Protein AF-A0A6V7MD74-F1 (afdb_monomer_lite)

pLDDT: mean 89.49, std 10.44, range [55.16, 97.5]

Sequence (100 aa):
KTLLEQGEELINCQDWTAVMHYVFSAWTITNDLPVKKQPNDVTQKCFRNLTQFCRHALLNGNFINSTLELFIDKIELMADDFDEMKVCYQMAREMIRLED

InterPro domains:
  IPR013868 Tethering factor for nuclear proteasome Cut8/Sts1 [PF08559] (1-95)
  IPR038422 Cut8/Sts1 superfamily [G3DSA:1.20.58.1590] (1-99)

Radius of gyration: 13.48 Å; chains: 1; bounding box: 28×21×43 Å

Secondary structure (DSSP, 8-state):
-HHHHHHHHHHHTT-HHHHHHHHHHHHHHHHTS----STT-HHHHHHHHHHHHHHHHHHH----HHHHHHHHHHHHHHHHH-GGGHHHHHHHHHHHHHH-

Structure (mmCIF, N/CA/C/O backbone):
data_AF-A0A6V7MD74-F1
#
_entry.id   AF-A0A6V7MD74-F1
#
loop_
_atom_site.group_PDB
_atom_site.id
_atom_site.type_symbol
_atom_site.label_atom_id
_atom_site.label_alt_id
_atom_site.label_comp_id
_atom_site.label_asym_id
_atom_site.label_entity_id
_atom_site.label_seq_id
_atom_site.pdbx_PDB_ins_code
_atom_site.Cartn_x
_atom_site.Cartn_y
_atom_site.Cartn_z
_atom_site.occupancy
_atom_site.B_iso_or_equiv
_atom_site.auth_seq_id
_atom_site.auth_comp_id
_atom_site.auth_asym_id
_atom_site.auth_atom_id
_atom_site.pdbx_PDB_model_num
ATOM 1 N N . LYS A 1 1 ? 0.746 -5.427 16.831 1.00 60.41 1 LYS A N 1
ATOM 2 C CA . LYS A 1 1 ? 2.085 -6.040 16.686 1.00 60.41 1 LYS A CA 1
ATOM 3 C C . LYS A 1 1 ? 2.215 -6.677 15.314 1.00 60.41 1 LYS A C 1
ATOM 5 O O . LYS A 1 1 ? 2.935 -6.109 14.513 1.00 60.41 1 LYS A O 1
ATOM 10 N N . THR A 1 2 ? 1.365 -7.648 14.976 1.00 82.00 2 THR A N 1
ATOM 11 C CA . THR A 1 2 ? 1.379 -8.355 13.682 1.00 82.00 2 THR A CA 1
ATOM 12 C C . THR A 1 2 ? 1.415 -7.455 12.440 1.00 82.00 2 THR A C 1
ATOM 14 O O . THR A 1 2 ? 2.217 -7.712 11.555 1.00 82.00 2 THR A O 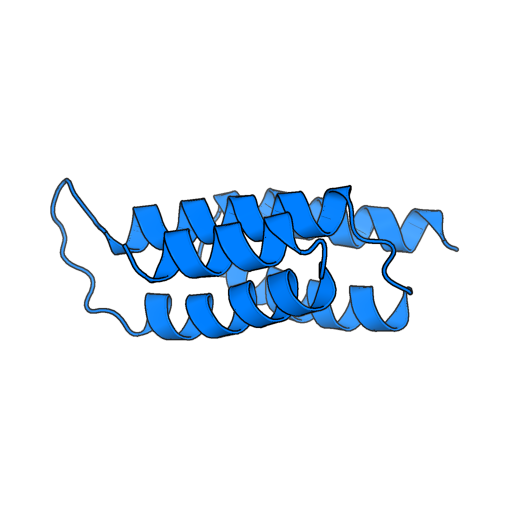1
ATOM 17 N N . LEU A 1 3 ? 0.626 -6.368 12.390 1.00 85.56 3 LEU A N 1
ATOM 18 C CA . LEU A 1 3 ? 0.616 -5.478 11.216 1.00 85.56 3 LEU A CA 1
ATOM 19 C C . LEU A 1 3 ? 1.974 -4.801 10.952 1.00 85.56 3 LEU A C 1
ATOM 21 O O . LEU A 1 3 ? 2.371 -4.609 9.807 1.00 85.56 3 LEU A O 1
ATOM 25 N N . LEU A 1 4 ? 2.671 -4.412 12.018 1.00 87.19 4 LEU A N 1
ATOM 26 C CA . LEU A 1 4 ? 3.982 -3.778 11.906 1.00 87.19 4 LEU A CA 1
ATOM 27 C C . LEU A 1 4 ? 5.046 -4.812 11.551 1.00 87.19 4 LEU A C 1
ATOM 29 O O . LEU A 1 4 ? 5.775 -4.617 10.591 1.00 87.19 4 LEU A O 1
ATOM 33 N N . GLU A 1 5 ? 5.063 -5.929 12.276 1.00 88.50 5 GLU A N 1
ATOM 34 C CA . GLU A 1 5 ? 6.053 -7.000 12.108 1.00 88.50 5 GLU A CA 1
ATOM 35 C C . GLU A 1 5 ? 6.037 -7.567 10.679 1.00 88.50 5 GLU A C 1
ATOM 37 O O . GLU A 1 5 ? 7.087 -7.690 10.058 1.00 88.50 5 GLU A O 1
ATOM 42 N N . GLN A 1 6 ? 4.849 -7.832 10.122 1.00 86.94 6 GLN A N 1
ATOM 43 C CA . GLN A 1 6 ? 4.719 -8.328 8.747 1.00 86.94 6 GLN A CA 1
ATOM 44 C C . GLN A 1 6 ? 5.139 -7.285 7.705 1.00 86.94 6 GLN A C 1
ATOM 46 O O . GLN A 1 6 ? 5.777 -7.626 6.712 1.00 86.94 6 GLN A O 1
ATOM 51 N N . GLY A 1 7 ? 4.808 -6.009 7.922 1.00 86.56 7 GLY A N 1
ATOM 52 C CA . GLY A 1 7 ? 5.218 -4.945 7.006 1.00 86.56 7 GLY A CA 1
ATOM 53 C C . GLY A 1 7 ? 6.730 -4.714 7.012 1.00 86.56 7 GLY A C 1
ATOM 54 O O . GLY A 1 7 ? 7.333 -4.554 5.953 1.00 86.56 7 GLY A O 1
ATOM 55 N N . GLU A 1 8 ? 7.354 -4.758 8.189 1.00 90.81 8 GLU A N 1
ATOM 56 C CA . GLU A 1 8 ? 8.808 -4.651 8.342 1.00 90.81 8 GLU A CA 1
ATOM 57 C C . GLU A 1 8 ? 9.542 -5.831 7.692 1.00 90.81 8 GLU A C 1
ATOM 59 O O . GLU A 1 8 ? 10.554 -5.622 7.028 1.00 90.81 8 GLU A O 1
ATOM 64 N N . GLU A 1 9 ? 9.029 -7.059 7.820 1.00 91.62 9 GLU A N 1
ATOM 65 C CA . GLU A 1 9 ? 9.606 -8.239 7.163 1.00 91.62 9 GLU A CA 1
ATOM 66 C C . GLU A 1 9 ? 9.630 -8.086 5.636 1.00 91.62 9 GLU A C 1
ATOM 68 O O . GLU A 1 9 ? 10.672 -8.288 5.011 1.00 91.62 9 GLU A O 1
ATOM 73 N N . LEU A 1 10 ? 8.524 -7.634 5.040 1.00 89.94 10 LEU A N 1
ATOM 74 C CA . LEU A 1 10 ? 8.441 -7.405 3.595 1.00 89.94 10 LEU A CA 1
ATOM 75 C C . LEU A 1 10 ? 9.403 -6.307 3.123 1.00 89.94 10 LEU A C 1
ATOM 77 O O . LEU A 1 10 ? 10.052 -6.462 2.087 1.00 89.94 10 LEU A O 1
ATOM 81 N N . ILE A 1 11 ? 9.539 -5.227 3.900 1.00 91.81 11 ILE A N 1
ATOM 82 C CA . ILE A 1 11 ? 10.518 -4.168 3.626 1.00 91.81 11 ILE A CA 1
ATOM 83 C C . ILE A 1 11 ? 11.946 -4.719 3.679 1.00 91.81 11 ILE A C 1
ATOM 85 O O . ILE A 1 11 ? 12.747 -4.428 2.793 1.00 91.81 11 ILE A O 1
ATOM 89 N N . ASN A 1 12 ? 12.262 -5.549 4.674 1.00 91.62 12 ASN A N 1
ATOM 90 C CA . ASN A 1 12 ? 13.586 -6.157 4.814 1.00 91.62 12 ASN A CA 1
ATOM 91 C C . ASN A 1 12 ? 13.915 -7.110 3.654 1.00 91.62 12 ASN A C 1
ATOM 93 O O . ASN A 1 12 ? 15.070 -7.191 3.234 1.00 91.62 12 ASN A O 1
ATOM 97 N N . CYS A 1 13 ? 12.908 -7.797 3.112 1.00 92.25 13 CYS A N 1
ATOM 98 C CA . CYS A 1 13 ? 13.035 -8.626 1.913 1.00 92.25 13 CYS A CA 1
ATOM 99 C C . CYS A 1 13 ? 13.123 -7.818 0.609 1.00 92.25 13 CYS A C 1
ATOM 101 O O . CYS A 1 13 ? 13.445 -8.399 -0.425 1.00 92.25 13 CYS A O 1
ATOM 103 N N . GLN A 1 14 ? 12.858 -6.507 0.650 1.00 92.38 14 GLN A N 1
ATOM 104 C CA . GLN A 1 14 ? 12.841 -5.602 -0.506 1.00 92.38 14 GLN A CA 1
ATOM 105 C C . GLN A 1 14 ? 11.869 -6.032 -1.617 1.00 92.38 14 GLN A C 1
ATOM 107 O O . GLN A 1 14 ? 12.035 -5.672 -2.782 1.00 92.38 14 GLN A O 1
ATOM 112 N N . ASP A 1 15 ? 10.826 -6.787 -1.267 1.00 92.19 15 ASP A N 1
ATOM 113 C CA . ASP A 1 15 ? 9.752 -7.114 -2.201 1.00 92.19 15 ASP A CA 1
ATOM 114 C C . ASP A 1 15 ? 8.705 -5.997 -2.178 1.00 92.19 15 ASP A C 1
ATOM 116 O O . ASP A 1 15 ? 7.679 -6.060 -1.499 1.00 92.19 15 ASP A O 1
ATOM 120 N N . TRP A 1 16 ? 8.988 -4.926 -2.915 1.00 95.50 16 TRP A N 1
ATOM 121 C CA . TRP A 1 16 ? 8.164 -3.717 -2.911 1.00 95.50 16 TRP A CA 1
ATOM 122 C C . TRP A 1 16 ? 6.759 -3.941 -3.474 1.00 95.50 16 TRP A C 1
ATOM 124 O O . TRP A 1 16 ? 5.811 -3.289 -3.038 1.00 95.50 16 TRP A O 1
ATOM 134 N N . THR A 1 17 ? 6.598 -4.899 -4.391 1.00 94.88 17 THR A N 1
ATOM 135 C CA . THR A 1 17 ? 5.274 -5.277 -4.906 1.00 94.88 17 THR A CA 1
ATOM 136 C C . THR A 1 17 ? 4.467 -5.972 -3.815 1.00 94.88 17 THR A C 1
ATOM 138 O O . THR A 1 17 ? 3.298 -5.638 -3.606 1.00 94.88 17 THR A O 1
ATOM 141 N N . ALA A 1 18 ? 5.089 -6.889 -3.068 1.00 94.88 18 ALA A N 1
ATOM 142 C CA . ALA A 1 18 ? 4.449 -7.513 -1.918 1.00 94.88 18 ALA A CA 1
ATOM 143 C C . ALA A 1 18 ? 4.122 -6.492 -0.819 1.00 94.88 18 ALA A C 1
ATOM 145 O O . ALA A 1 18 ? 3.025 -6.552 -0.265 1.00 94.88 18 ALA A O 1
ATOM 146 N N . VAL A 1 19 ? 4.998 -5.511 -0.554 1.00 96.62 19 VAL A N 1
ATOM 147 C CA . VAL A 1 19 ? 4.701 -4.404 0.377 1.00 96.62 19 VAL A CA 1
ATOM 148 C C . VAL A 1 19 ? 3.454 -3.634 -0.071 1.00 96.62 19 VAL A C 1
ATOM 150 O O . VAL A 1 19 ? 2.572 -3.385 0.748 1.00 96.62 19 VAL A O 1
ATOM 153 N N . MET A 1 20 ? 3.322 -3.304 -1.359 1.00 97.50 20 MET A N 1
ATOM 154 C CA . MET A 1 20 ? 2.141 -2.599 -1.877 1.00 97.50 20 MET A CA 1
ATOM 155 C C . MET A 1 20 ? 0.859 -3.429 -1.744 1.00 97.50 20 MET A C 1
ATOM 157 O O . MET A 1 20 ? -0.151 -2.946 -1.232 1.00 97.50 20 MET A O 1
ATOM 161 N N . HIS A 1 21 ? 0.892 -4.708 -2.124 1.00 96.19 21 HIS A N 1
ATOM 162 C CA . HIS A 1 21 ? -0.253 -5.608 -1.943 1.00 96.19 21 HIS A CA 1
ATOM 163 C C . HIS A 1 21 ? -0.637 -5.795 -0.474 1.00 96.19 21 HIS A C 1
ATOM 165 O O . HIS A 1 21 ? -1.827 -5.855 -0.142 1.00 96.19 21 HIS A O 1
ATOM 171 N N . TYR A 1 22 ? 0.361 -5.855 0.403 1.00 96.12 22 TYR A N 1
ATOM 172 C CA . TYR A 1 22 ? 0.160 -5.908 1.838 1.00 96.12 22 TYR A CA 1
ATOM 173 C C . TYR A 1 22 ? -0.516 -4.638 2.353 1.00 96.12 22 TYR A C 1
ATOM 175 O O . TYR A 1 22 ? -1.512 -4.740 3.065 1.00 96.12 22 TYR A O 1
ATOM 183 N N . VAL A 1 23 ? -0.045 -3.457 1.935 1.00 97.06 23 VAL A N 1
ATOM 184 C CA . VAL A 1 23 ? -0.664 -2.169 2.275 1.00 97.06 23 VAL A CA 1
ATOM 185 C C . VAL A 1 23 ? -2.143 -2.162 1.904 1.00 97.06 23 VAL A C 1
ATOM 187 O O . VAL A 1 23 ? -2.970 -1.857 2.760 1.00 97.06 23 VAL A O 1
ATOM 190 N N . PHE A 1 24 ? -2.491 -2.553 0.675 1.00 96.44 24 PHE A N 1
ATOM 191 C CA . PHE A 1 24 ? -3.885 -2.564 0.223 1.00 96.44 24 PHE A CA 1
ATOM 192 C C . PHE A 1 24 ? -4.753 -3.528 1.034 1.00 96.44 24 PHE A C 1
ATOM 194 O O . PHE A 1 24 ? -5.835 -3.163 1.486 1.00 96.44 24 PHE A O 1
ATOM 201 N N . SER A 1 25 ? -4.258 -4.743 1.269 1.00 94.81 25 SER A N 1
ATOM 202 C CA . SER A 1 25 ? -5.003 -5.767 2.009 1.00 94.81 25 SER A CA 1
ATOM 203 C C . SER A 1 25 ? -5.203 -5.366 3.473 1.00 94.81 25 SER A C 1
ATOM 205 O O . SER A 1 25 ? -6.300 -5.474 4.022 1.00 94.81 25 SER A O 1
ATOM 207 N N . ALA A 1 26 ? -4.148 -4.858 4.111 1.00 94.19 26 ALA A N 1
ATOM 208 C CA . ALA A 1 26 ? -4.190 -4.406 5.492 1.00 94.19 26 ALA A CA 1
ATOM 209 C C . ALA A 1 26 ? -5.025 -3.129 5.662 1.00 94.19 26 ALA A C 1
ATOM 211 O O . ALA A 1 26 ? -5.600 -2.928 6.733 1.00 94.19 26 ALA A O 1
ATOM 212 N N . TRP A 1 27 ? -5.136 -2.290 4.627 1.00 94.44 27 TRP A N 1
ATOM 213 C CA . TRP A 1 27 ? -6.000 -1.111 4.647 1.00 94.44 27 TRP A CA 1
ATOM 214 C C . TRP A 1 27 ? -7.467 -1.492 4.761 1.00 94.44 27 TRP A C 1
ATOM 216 O O . TRP A 1 27 ? -8.142 -1.004 5.661 1.00 94.44 27 TRP A O 1
ATOM 226 N N . THR A 1 28 ? -7.939 -2.416 3.917 1.00 91.62 28 THR A N 1
ATOM 227 C CA . THR A 1 28 ? -9.319 -2.921 3.974 1.00 91.62 28 THR A CA 1
ATOM 228 C C . THR A 1 28 ? -9.637 -3.492 5.354 1.00 91.62 28 THR A C 1
ATOM 230 O O . THR A 1 28 ? -10.627 -3.106 5.964 1.00 91.62 28 THR A O 1
ATOM 233 N N . ILE A 1 29 ? -8.736 -4.315 5.903 1.00 89.88 29 ILE A N 1
ATOM 234 C CA . ILE A 1 29 ? -8.900 -4.879 7.251 1.00 89.88 29 ILE A CA 1
ATOM 235 C C . ILE A 1 29 ? -8.949 -3.776 8.313 1.00 89.88 29 ILE A C 1
ATOM 237 O O . ILE A 1 29 ? -9.733 -3.865 9.252 1.00 89.88 29 ILE A O 1
ATOM 241 N N . THR A 1 30 ? -8.108 -2.745 8.186 1.00 88.44 30 THR A N 1
ATOM 242 C CA . THR A 1 30 ? -8.078 -1.615 9.125 1.00 88.44 30 THR A CA 1
ATOM 243 C C . THR A 1 30 ? -9.367 -0.796 9.046 1.00 88.44 30 THR A C 1
ATOM 245 O O . THR A 1 30 ? -9.867 -0.374 10.086 1.00 88.44 30 THR A O 1
ATOM 248 N N . ASN A 1 31 ? -9.929 -0.616 7.848 1.00 86.50 31 ASN A N 1
ATOM 249 C CA . ASN A 1 31 ? -11.175 0.122 7.636 1.00 86.50 31 ASN A CA 1
ATOM 250 C C . ASN A 1 31 ? -12.399 -0.608 8.220 1.00 86.50 31 ASN A C 1
ATOM 252 O O . ASN A 1 31 ? -13.335 0.030 8.694 1.00 86.50 31 ASN A O 1
ATOM 256 N N . ASP A 1 32 ? -12.355 -1.941 8.266 1.00 85.31 32 ASP A N 1
ATOM 257 C CA . ASP A 1 32 ? -13.394 -2.774 8.884 1.00 85.31 32 ASP A CA 1
ATOM 258 C C . ASP A 1 32 ? -13.336 -2.782 10.428 1.00 85.31 32 ASP A C 1
ATOM 260 O O . ASP A 1 32 ? -14.227 -3.327 11.092 1.00 85.31 32 ASP A O 1
ATOM 264 N N . LEU A 1 33 ? -12.299 -2.197 11.044 1.00 80.88 33 LEU A N 1
ATOM 265 C CA . LEU A 1 33 ? -12.186 -2.157 12.501 1.00 80.88 33 LEU A CA 1
ATOM 266 C C . LEU A 1 33 ? -13.200 -1.177 13.119 1.00 80.88 33 LEU A C 1
ATOM 268 O O . LEU A 1 33 ? -13.380 -0.057 12.640 1.00 80.88 33 LEU A O 1
ATOM 272 N N . PRO A 1 34 ? -13.827 -1.533 14.256 1.00 73.00 34 PRO A N 1
ATOM 273 C CA . PRO A 1 34 ? -14.756 -0.639 14.933 1.00 73.00 34 PRO A CA 1
ATOM 274 C C . PRO A 1 34 ? -14.027 0.601 15.468 1.00 73.00 34 PRO A C 1
ATOM 276 O O . PRO A 1 34 ? -13.200 0.502 16.381 1.00 73.00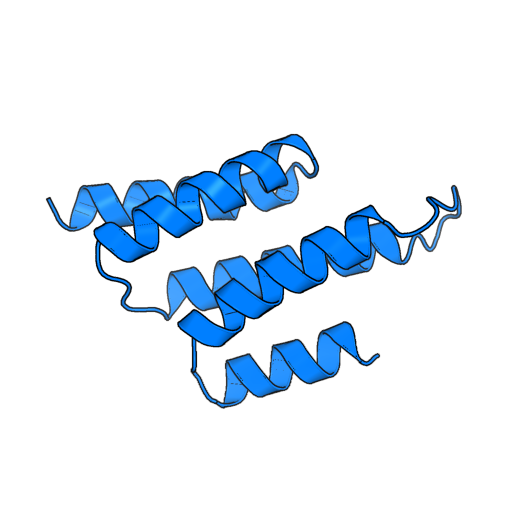 34 PRO A O 1
ATOM 279 N N . VAL A 1 35 ? -14.387 1.775 14.941 1.00 67.19 35 VAL A N 1
ATOM 280 C CA . VAL A 1 35 ? -13.824 3.073 15.343 1.00 67.19 35 VAL A CA 1
ATOM 281 C C . VAL A 1 35 ? -14.104 3.327 16.826 1.00 67.19 35 VAL A C 1
ATOM 283 O O . VAL A 1 35 ? -15.223 3.648 17.237 1.00 67.19 35 VAL A O 1
ATOM 286 N N . LYS A 1 36 ? -13.070 3.208 17.662 1.00 62.19 36 LYS A N 1
ATOM 287 C CA . LYS A 1 36 ? -13.136 3.601 19.073 1.00 62.19 36 LYS A CA 1
ATOM 288 C C . LYS A 1 36 ? -12.664 5.045 19.190 1.00 62.19 36 LYS A C 1
ATOM 290 O O . LYS A 1 36 ? -11.479 5.313 19.044 1.00 62.19 36 LYS A O 1
ATOM 295 N N . LYS A 1 37 ? -13.576 5.967 19.526 1.00 59.03 37 LYS A N 1
ATOM 296 C CA . LYS A 1 37 ? -13.267 7.370 19.874 1.00 59.03 37 LYS A CA 1
ATOM 297 C C . LYS A 1 37 ? -12.494 7.455 21.200 1.00 59.03 37 LYS A C 1
ATOM 299 O O . LYS A 1 37 ? -13.024 7.900 22.214 1.00 59.03 37 LYS A O 1
ATOM 304 N N . GLN A 1 38 ? -11.262 6.962 21.219 1.00 62.88 38 GLN A N 1
ATOM 305 C CA . GLN A 1 38 ? -10.354 7.023 22.358 1.00 62.88 38 GLN A CA 1
ATOM 306 C C . GLN A 1 38 ? -9.022 7.651 21.925 1.00 62.88 38 GLN A C 1
ATOM 308 O O . GLN A 1 38 ? -8.623 7.494 20.776 1.00 62.88 38 GLN A O 1
ATOM 313 N N . PRO A 1 39 ? -8.295 8.323 22.835 1.00 55.94 39 PRO A N 1
ATOM 314 C CA . PRO A 1 39 ? -7.032 9.007 22.523 1.00 55.94 39 PRO A CA 1
ATOM 315 C C . PRO A 1 39 ? -5.906 8.081 22.019 1.00 55.94 39 PRO A C 1
ATOM 317 O O . PRO A 1 39 ? -4.893 8.557 21.521 1.00 55.94 39 PRO A O 1
ATOM 320 N N . ASN A 1 40 ? -6.078 6.761 22.126 1.00 62.22 40 ASN A N 1
ATOM 321 C CA . ASN A 1 40 ? -5.197 5.742 21.561 1.00 62.22 40 ASN A CA 1
ATOM 322 C C . ASN A 1 40 ? -5.920 4.980 20.441 1.00 62.22 40 ASN A C 1
ATOM 324 O O . ASN A 1 40 ? -6.060 3.758 20.509 1.00 62.22 40 ASN A O 1
ATOM 328 N N . ASP A 1 41 ? -6.405 5.699 19.426 1.00 77.25 41 ASP A N 1
ATOM 329 C CA . ASP A 1 41 ? -7.039 5.070 18.270 1.00 77.25 41 ASP A CA 1
ATOM 330 C C . ASP A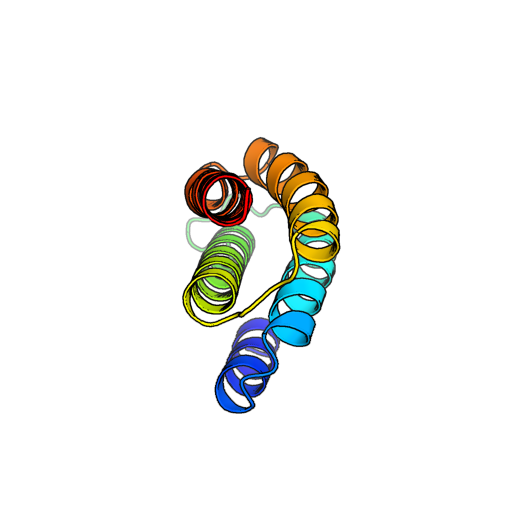 1 41 ? -6.003 4.237 17.501 1.00 77.25 41 ASP A C 1
ATOM 332 O O . ASP A 1 41 ? -5.131 4.742 16.788 1.00 77.25 41 ASP A O 1
ATOM 336 N N . VAL A 1 42 ? -6.062 2.925 17.721 1.00 81.69 42 VAL A N 1
ATOM 337 C CA . VAL A 1 42 ? -5.182 1.942 17.085 1.00 81.69 42 VAL A CA 1
ATOM 338 C C . VAL A 1 42 ? -5.361 1.979 15.569 1.00 81.69 42 VAL A C 1
ATOM 340 O O . VAL A 1 42 ? -4.381 1.808 14.851 1.00 81.69 42 VAL A O 1
ATOM 343 N N . THR A 1 43 ? -6.567 2.290 15.096 1.00 85.44 43 THR A N 1
ATOM 344 C CA . THR A 1 43 ? -6.917 2.396 13.676 1.00 85.44 43 THR A CA 1
ATOM 345 C C . THR A 1 43 ? -6.105 3.495 12.999 1.00 85.44 43 THR A C 1
ATOM 347 O O . THR A 1 43 ? -5.434 3.242 12.001 1.00 85.44 43 THR A O 1
ATOM 350 N N . GLN A 1 44 ? -6.044 4.689 13.605 1.00 87.94 44 GLN A N 1
ATOM 351 C CA . GLN A 1 44 ? -5.210 5.779 13.088 1.00 87.94 44 GLN A CA 1
ATOM 352 C C . GLN A 1 44 ? -3.728 5.400 13.047 1.00 87.94 44 GLN A C 1
ATOM 354 O O . GLN A 1 44 ? -3.042 5.687 12.069 1.00 87.94 44 GLN A O 1
ATOM 359 N N . LYS A 1 45 ? -3.216 4.724 14.085 1.00 88.88 45 LYS A N 1
ATOM 360 C CA . LYS A 1 45 ? -1.820 4.256 14.087 1.00 88.88 45 LYS A CA 1
ATOM 361 C C . LYS A 1 45 ? -1.564 3.248 12.965 1.00 88.88 45 LYS A C 1
ATOM 363 O O . LYS A 1 45 ? -0.516 3.315 12.331 1.00 88.88 45 LYS A O 1
ATOM 368 N N . CYS A 1 46 ? -2.508 2.347 12.699 1.00 91.00 46 CYS A N 1
ATOM 369 C CA . CYS A 1 46 ? -2.430 1.413 11.580 1.00 91.00 46 CYS A CA 1
ATOM 370 C C . CYS A 1 46 ? -2.372 2.154 10.239 1.00 91.00 46 CYS A C 1
ATOM 372 O O . CYS A 1 46 ? -1.421 1.932 9.495 1.00 91.00 46 CYS A O 1
ATOM 374 N N . PHE A 1 47 ? -3.282 3.096 9.971 1.00 92.94 47 PHE A N 1
ATOM 375 C CA . PHE A 1 47 ? -3.256 3.883 8.730 1.00 92.94 47 PHE A CA 1
ATOM 376 C C . PHE A 1 47 ? -1.947 4.654 8.536 1.00 92.94 47 PHE A C 1
ATOM 378 O O . PHE A 1 47 ? -1.384 4.648 7.439 1.00 92.94 47 PHE A O 1
ATOM 385 N N . ARG A 1 48 ? -1.391 5.241 9.603 1.00 93.69 48 ARG A N 1
ATOM 386 C CA . ARG A 1 48 ? -0.077 5.903 9.547 1.00 93.69 48 ARG A CA 1
ATOM 387 C C . ARG A 1 48 ? 1.048 4.954 9.153 1.00 93.69 48 ARG A C 1
ATOM 389 O O . ARG A 1 48 ? 1.841 5.283 8.275 1.00 93.69 48 ARG A O 1
ATOM 396 N N . ASN A 1 49 ? 1.106 3.773 9.760 1.00 94.62 49 ASN A N 1
ATOM 397 C CA . ASN A 1 49 ? 2.133 2.782 9.431 1.00 94.62 49 ASN A CA 1
ATOM 398 C C . ASN A 1 49 ? 1.983 2.271 7.991 1.00 94.62 49 ASN A C 1
ATOM 400 O O . ASN A 1 49 ? 2.968 2.181 7.266 1.00 94.62 49 ASN A O 1
ATOM 404 N N . LEU A 1 50 ? 0.751 2.014 7.540 1.00 96.38 50 LEU A N 1
ATOM 405 C CA . LEU A 1 50 ? 0.480 1.619 6.155 1.00 96.38 50 LEU A CA 1
ATOM 406 C C . LEU A 1 50 ? 0.884 2.715 5.160 1.00 96.38 50 LEU A C 1
ATOM 408 O O . LEU A 1 50 ? 1.466 2.416 4.122 1.00 96.38 50 LEU A O 1
ATOM 412 N N . THR A 1 51 ? 0.660 3.984 5.509 1.00 96.94 51 THR A N 1
ATOM 413 C CA . THR A 1 51 ? 1.133 5.134 4.721 1.00 96.94 51 THR A CA 1
ATOM 414 C C . THR A 1 51 ? 2.659 5.153 4.623 1.00 96.94 51 THR A C 1
ATOM 416 O O . THR A 1 51 ? 3.212 5.368 3.547 1.00 96.94 51 THR A O 1
ATOM 419 N N . GLN A 1 52 ? 3.365 4.883 5.724 1.00 96.62 52 GLN A N 1
ATOM 420 C CA . GLN A 1 52 ? 4.829 4.805 5.722 1.00 96.62 52 GLN A CA 1
ATOM 421 C C . GLN A 1 52 ? 5.348 3.649 4.864 1.00 96.62 52 GLN A C 1
ATOM 423 O O . GLN A 1 52 ? 6.293 3.846 4.102 1.00 96.62 52 GLN A O 1
ATOM 428 N N . PHE A 1 53 ? 4.718 2.476 4.939 1.00 97.12 53 PHE A N 1
ATOM 429 C CA . PHE A 1 53 ? 5.068 1.331 4.098 1.00 97.12 53 PHE A CA 1
ATOM 430 C C . PHE A 1 53 ? 4.817 1.615 2.617 1.00 97.12 53 PHE A C 1
ATOM 432 O O . PHE A 1 53 ? 5.692 1.346 1.798 1.00 97.12 53 PHE A O 1
ATOM 439 N N . CYS A 1 54 ? 3.684 2.239 2.281 1.00 97.50 54 CYS A N 1
ATOM 440 C CA . CYS A 1 54 ? 3.378 2.672 0.918 1.00 97.50 54 CYS A CA 1
ATOM 441 C C . CYS A 1 54 ? 4.450 3.629 0.391 1.00 97.50 54 CYS A C 1
ATOM 443 O O . CYS A 1 54 ? 5.047 3.392 -0.657 1.00 97.50 54 CYS A O 1
ATOM 445 N N . ARG A 1 55 ? 4.780 4.664 1.171 1.00 97.00 55 ARG A N 1
ATOM 446 C CA . ARG A 1 55 ? 5.829 5.623 0.820 1.00 97.00 55 ARG A CA 1
ATOM 447 C C . ARG A 1 55 ? 7.179 4.943 0.613 1.00 97.00 55 ARG A C 1
ATOM 449 O O . ARG A 1 55 ? 7.896 5.283 -0.323 1.00 97.00 55 ARG A O 1
ATOM 456 N N . HIS A 1 56 ? 7.541 4.009 1.488 1.00 96.38 56 HIS A N 1
ATOM 457 C CA . HIS A 1 56 ? 8.816 3.308 1.404 1.00 96.38 56 HIS A CA 1
ATOM 458 C C . HIS A 1 56 ? 8.888 2.407 0.165 1.00 96.38 56 HIS A C 1
ATOM 460 O O . HIS A 1 56 ? 9.900 2.423 -0.531 1.00 96.38 56 HIS A O 1
ATOM 466 N N . ALA A 1 57 ? 7.809 1.688 -0.150 1.00 96.81 57 ALA A N 1
ATOM 467 C CA . ALA A 1 57 ? 7.720 0.882 -1.361 1.00 96.81 57 ALA A CA 1
ATOM 468 C C . ALA A 1 57 ? 7.800 1.744 -2.625 1.00 96.81 57 ALA A C 1
ATOM 470 O O . ALA A 1 57 ? 8.543 1.397 -3.530 1.00 96.81 57 ALA A O 1
ATOM 471 N N . LEU A 1 58 ? 7.110 2.889 -2.671 1.00 96.19 58 LEU A N 1
ATOM 472 C CA . LEU A 1 58 ? 7.181 3.813 -3.807 1.00 96.19 58 LEU A CA 1
ATOM 473 C C . LEU A 1 58 ? 8.595 4.381 -4.004 1.00 96.19 58 LEU A C 1
ATOM 475 O O . LEU A 1 58 ? 9.067 4.448 -5.128 1.00 96.19 58 LEU A O 1
ATOM 479 N N . LEU A 1 59 ? 9.301 4.757 -2.933 1.00 95.12 59 LEU A N 1
ATOM 480 C CA . LEU A 1 59 ? 10.655 5.326 -3.046 1.00 95.12 59 LEU A CA 1
ATOM 481 C C . LEU A 1 59 ? 11.721 4.331 -3.517 1.00 95.12 59 LEU A C 1
ATOM 483 O O . LEU A 1 59 ? 12.712 4.757 -4.104 1.00 95.12 59 LEU A O 1
ATOM 487 N N . ASN A 1 60 ? 11.565 3.045 -3.201 1.00 95.19 60 ASN A N 1
ATOM 488 C CA . ASN A 1 60 ? 12.588 2.026 -3.460 1.00 95.19 60 ASN A CA 1
ATOM 489 C C . ASN A 1 60 ? 12.190 1.040 -4.567 1.00 95.19 60 ASN A C 1
ATOM 491 O O . ASN A 1 60 ? 13.041 0.324 -5.096 1.00 95.19 60 ASN A O 1
ATOM 495 N N . GLY A 1 61 ? 10.903 0.978 -4.898 1.00 92.00 61 GLY A N 1
ATOM 496 C CA . GLY A 1 61 ? 10.358 0.131 -5.941 1.00 92.00 61 GLY A CA 1
ATOM 497 C C . GLY A 1 61 ? 10.621 0.700 -7.323 1.00 92.00 61 GLY A C 1
ATOM 498 O O . GLY A 1 61 ? 10.446 1.888 -7.566 1.00 92.00 61 GLY A O 1
ATOM 499 N N . ASN A 1 62 ? 11.008 -0.182 -8.240 1.00 91.31 62 ASN A N 1
ATOM 500 C CA . ASN A 1 62 ? 11.062 0.120 -9.662 1.00 91.31 62 ASN A CA 1
ATOM 501 C C . ASN A 1 62 ? 9.848 -0.522 -10.337 1.00 91.31 62 ASN A C 1
ATOM 503 O O . ASN A 1 62 ? 9.901 -1.673 -10.779 1.00 91.31 62 ASN A O 1
ATOM 507 N N . PHE A 1 63 ? 8.720 0.178 -10.293 1.00 93.06 63 PHE A N 1
ATOM 508 C CA . PHE A 1 63 ? 7.449 -0.313 -10.808 1.00 93.06 63 PHE A CA 1
ATOM 509 C C . PHE A 1 63 ? 7.247 0.173 -12.237 1.00 93.06 63 PHE A C 1
ATOM 511 O O . PHE A 1 63 ? 7.344 1.362 -12.493 1.00 93.06 63 PHE A O 1
ATOM 518 N N . ILE A 1 64 ? 6.890 -0.734 -13.142 1.00 93.19 64 ILE A N 1
ATOM 519 C CA . ILE A 1 64 ? 6.495 -0.352 -14.500 1.00 93.19 64 ILE A CA 1
ATOM 520 C C . ILE A 1 64 ? 5.199 0.471 -14.478 1.00 93.19 64 ILE A C 1
ATOM 522 O O . ILE A 1 64 ? 4.323 0.202 -13.649 1.00 93.19 64 ILE A O 1
ATOM 526 N N . ASN A 1 65 ? 5.027 1.378 -15.444 1.00 92.88 65 ASN A N 1
ATOM 527 C CA . ASN A 1 65 ? 3.830 2.222 -15.585 1.00 92.88 65 ASN A CA 1
ATOM 528 C C . ASN A 1 65 ? 2.501 1.480 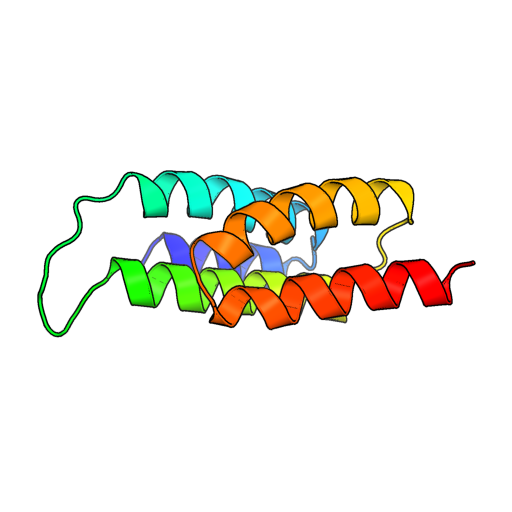-15.375 1.00 92.88 65 ASN A C 1
ATOM 530 O O . ASN A 1 65 ? 1.717 1.874 -14.519 1.00 92.88 65 ASN A O 1
ATOM 534 N N . SER A 1 66 ? 2.276 0.346 -16.050 1.00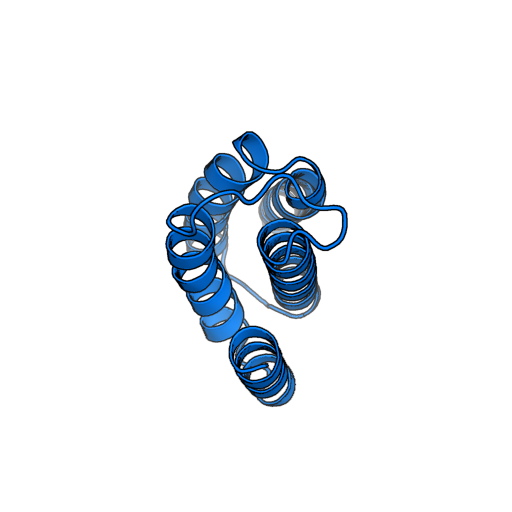 93.56 66 SER A N 1
ATOM 535 C CA . SER A 1 66 ? 1.026 -0.426 -15.880 1.00 93.56 66 SER A CA 1
ATOM 536 C C . SER A 1 66 ? 0.765 -0.898 -14.438 1.00 93.56 66 SER A C 1
ATOM 538 O O . SER A 1 66 ? -0.382 -0.997 -14.010 1.00 93.56 66 SER A O 1
ATOM 540 N N . THR A 1 67 ? 1.817 -1.165 -13.659 1.00 94.12 67 THR A N 1
ATOM 541 C CA . THR A 1 67 ? 1.694 -1.510 -12.236 1.00 94.12 67 THR A CA 1
ATOM 542 C C . THR A 1 67 ? 1.426 -0.263 -11.397 1.00 94.12 67 THR A C 1
ATOM 544 O O . THR A 1 67 ? 0.594 -0.308 -10.490 1.00 94.12 67 THR A O 1
ATOM 547 N N . LEU A 1 68 ? 2.095 0.855 -11.702 1.00 94.75 68 LEU A N 1
ATOM 548 C CA . LEU A 1 68 ? 1.863 2.135 -11.030 1.00 94.75 68 LEU A CA 1
ATOM 549 C C . LEU A 1 68 ? 0.433 2.636 -11.233 1.00 94.75 68 LEU A C 1
ATOM 551 O O . LEU A 1 68 ? -0.163 3.100 -10.269 1.00 94.75 68 LEU A O 1
ATOM 555 N N . GLU A 1 69 ? -0.143 2.494 -12.428 1.00 95.50 69 GLU A N 1
ATOM 556 C CA . GLU A 1 69 ? -1.536 2.868 -12.714 1.00 95.50 69 GLU A CA 1
ATOM 557 C C . GLU A 1 69 ? -2.505 2.131 -11.779 1.00 95.50 69 GLU A C 1
ATOM 559 O O . GLU A 1 69 ? -3.297 2.756 -11.075 1.00 95.50 69 GLU A O 1
ATOM 564 N N . LEU A 1 70 ? -2.352 0.807 -11.660 1.00 95.56 70 LEU A N 1
ATOM 565 C CA . LEU A 1 70 ? -3.157 -0.011 -10.746 1.00 95.56 70 LEU A CA 1
ATOM 566 C C . LEU A 1 70 ? -2.970 0.379 -9.275 1.00 95.56 70 LEU A C 1
ATOM 568 O O . LEU A 1 70 ? -3.886 0.219 -8.462 1.00 95.56 70 LEU A O 1
ATOM 572 N N . PHE A 1 71 ? -1.773 0.826 -8.898 1.00 96.75 71 PHE A N 1
ATOM 573 C CA . PHE A 1 71 ? -1.507 1.294 -7.543 1.00 96.75 71 PHE A CA 1
ATOM 574 C C . PHE A 1 71 ? -2.128 2.664 -7.297 1.00 96.75 71 PHE A C 1
ATOM 576 O O . PHE A 1 71 ? -2.723 2.851 -6.243 1.00 96.75 71 PHE A O 1
ATOM 583 N N . ILE A 1 72 ? -2.045 3.589 -8.251 1.00 96.75 72 ILE A N 1
ATOM 584 C CA . ILE A 1 72 ? -2.626 4.932 -8.150 1.00 96.75 72 ILE A CA 1
ATOM 585 C C . ILE A 1 72 ? -4.126 4.846 -7.907 1.00 96.75 72 ILE A C 1
ATOM 587 O O . ILE A 1 72 ? -4.589 5.470 -6.957 1.00 96.75 72 ILE A O 1
ATOM 591 N N . ASP A 1 73 ? -4.849 4.023 -8.671 1.00 96.06 73 ASP A N 1
ATOM 592 C CA . ASP A 1 73 ? -6.297 3.846 -8.503 1.00 96.06 73 ASP A CA 1
ATOM 593 C C . ASP A 1 73 ? -6.652 3.412 -7.071 1.00 96.06 73 ASP A C 1
ATOM 595 O O . ASP A 1 73 ? -7.606 3.894 -6.463 1.00 96.06 73 ASP A O 1
ATOM 599 N N . LYS A 1 74 ? -5.851 2.514 -6.485 1.00 96.69 74 LYS A N 1
ATOM 600 C CA . LYS A 1 74 ? -6.060 2.046 -5.108 1.00 96.69 74 LYS A CA 1
ATOM 601 C C . LYS A 1 74 ? -5.658 3.088 -4.069 1.00 96.69 74 LYS A C 1
ATOM 603 O O . LYS A 1 74 ? -6.369 3.261 -3.083 1.00 96.69 74 LYS A O 1
ATOM 608 N N . ILE A 1 75 ? -4.528 3.767 -4.267 1.00 97.31 75 ILE A N 1
ATOM 609 C CA . ILE A 1 75 ? -4.039 4.794 -3.342 1.00 97.31 75 ILE A CA 1
ATOM 610 C C . ILE A 1 75 ? -4.983 6.003 -3.344 1.00 97.31 75 ILE A C 1
ATOM 612 O O . ILE A 1 75 ? -5.173 6.603 -2.293 1.00 97.31 75 ILE A O 1
ATOM 616 N N . GLU A 1 76 ? -5.599 6.345 -4.479 1.00 97.06 76 GLU A N 1
ATOM 617 C CA . GLU A 1 76 ? -6.595 7.419 -4.587 1.00 97.06 76 GLU A CA 1
ATOM 618 C C . GLU A 1 76 ? -7.775 7.175 -3.645 1.00 97.06 76 GLU A C 1
ATOM 620 O O . GLU A 1 76 ? -8.061 8.008 -2.788 1.00 97.06 76 GLU A O 1
ATOM 625 N N . LEU A 1 77 ? -8.366 5.979 -3.717 1.00 94.88 77 LEU A N 1
ATOM 626 C CA . LEU A 1 77 ? -9.458 5.569 -2.832 1.00 94.88 77 LEU A CA 1
ATOM 627 C C . LEU A 1 77 ? -9.057 5.651 -1.351 1.00 94.88 77 LEU A C 1
ATOM 629 O O . LEU A 1 77 ? -9.815 6.127 -0.513 1.00 94.88 77 LEU A O 1
ATOM 633 N N . MET A 1 78 ? -7.838 5.226 -1.017 1.00 95.31 78 MET A N 1
ATOM 634 C CA . MET A 1 78 ? -7.317 5.304 0.352 1.00 95.31 78 MET A CA 1
ATOM 635 C C . MET A 1 78 ? -7.050 6.752 0.800 1.00 95.31 78 MET A C 1
ATOM 637 O O . MET A 1 78 ? -7.163 7.071 1.983 1.00 95.31 78 MET A O 1
ATOM 641 N N . ALA A 1 79 ? -6.669 7.629 -0.126 1.00 95.25 79 ALA A N 1
ATOM 642 C CA . ALA A 1 79 ? -6.386 9.036 0.130 1.00 95.25 79 ALA A CA 1
ATOM 643 C C . ALA A 1 79 ? -7.653 9.873 0.352 1.00 95.25 79 ALA A C 1
ATOM 645 O O . ALA A 1 79 ? -7.577 10.901 1.032 1.00 95.25 79 ALA A O 1
ATOM 646 N N . ASP A 1 80 ? -8.796 9.422 -0.164 1.00 92.88 80 ASP A N 1
ATOM 647 C CA . ASP A 1 80 ? -10.109 9.975 0.174 1.00 92.88 80 ASP A CA 1
ATOM 648 C C . ASP A 1 80 ? -10.503 9.657 1.630 1.00 92.88 80 ASP A C 1
ATOM 650 O O . ASP A 1 80 ? -11.106 10.497 2.302 1.00 92.88 80 ASP A O 1
ATOM 654 N N . ASP A 1 81 ? -10.092 8.491 2.144 1.00 88.19 81 ASP A N 1
ATOM 655 C CA . ASP A 1 81 ? -10.366 8.047 3.519 1.00 88.19 81 ASP A CA 1
ATOM 656 C C . ASP A 1 81 ? -9.378 8.616 4.560 1.00 88.19 81 ASP A C 1
ATOM 658 O O . ASP A 1 81 ? -9.736 8.820 5.726 1.00 88.19 81 ASP A O 1
ATOM 662 N N . PHE A 1 82 ? -8.116 8.854 4.180 1.00 92.50 82 PHE A N 1
ATOM 663 C CA . PHE A 1 82 ? -7.058 9.276 5.103 1.00 92.50 82 PHE A CA 1
ATOM 664 C C . PHE A 1 82 ? -6.075 10.264 4.463 1.00 92.50 82 PHE A C 1
ATOM 666 O O . PHE A 1 82 ? -5.227 9.899 3.648 1.00 92.50 82 PHE A O 1
ATOM 673 N N . ASP A 1 83 ? -6.123 11.519 4.916 1.00 93.69 83 ASP A N 1
ATOM 674 C CA . ASP A 1 83 ? -5.375 12.636 4.324 1.00 93.69 83 ASP A CA 1
ATOM 675 C C . ASP A 1 83 ? -3.861 12.407 4.201 1.00 93.69 83 ASP A C 1
ATOM 677 O O . ASP A 1 83 ? -3.259 12.838 3.219 1.00 93.69 83 ASP A O 1
ATOM 681 N N . GLU A 1 84 ? -3.218 11.727 5.159 1.00 94.12 84 GLU A N 1
ATOM 682 C CA . GLU A 1 84 ? -1.766 11.502 5.090 1.00 94.12 84 GLU A CA 1
ATOM 683 C C . GLU A 1 84 ? -1.377 10.593 3.910 1.00 94.12 84 GLU A C 1
ATOM 685 O O . GLU A 1 84 ? -0.249 10.680 3.431 1.00 94.12 84 GLU A O 1
ATOM 690 N N . MET A 1 85 ? -2.301 9.779 3.379 1.00 96.75 85 MET A N 1
ATOM 691 C CA . MET A 1 85 ? -2.060 8.930 2.207 1.00 96.75 85 MET A CA 1
ATOM 692 C C . MET A 1 85 ? -1.948 9.735 0.900 1.00 96.75 85 MET A C 1
ATOM 694 O O . MET A 1 85 ? -1.308 9.278 -0.050 1.00 96.75 85 MET A O 1
ATOM 698 N N . LYS A 1 86 ? -2.455 10.979 0.859 1.00 96.88 86 LYS A N 1
ATOM 699 C CA . LYS A 1 86 ? -2.352 11.869 -0.316 1.00 96.88 86 LYS A CA 1
ATOM 700 C C . LYS A 1 86 ? -0.910 12.085 -0.777 1.00 96.88 86 LYS A C 1
ATOM 702 O O . LYS A 1 86 ? -0.680 12.263 -1.971 1.00 96.88 86 LYS A O 1
ATOM 707 N N . VAL A 1 87 ? 0.064 12.018 0.137 1.00 96.62 87 VAL A N 1
ATOM 708 C CA . VAL A 1 87 ? 1.489 12.105 -0.222 1.00 96.62 87 VAL A CA 1
ATOM 709 C C . VAL A 1 87 ? 1.921 10.936 -1.112 1.00 96.62 87 VAL A C 1
ATOM 711 O O . VAL A 1 87 ? 2.632 11.141 -2.089 1.00 96.62 87 VAL A O 1
ATOM 714 N N . CYS A 1 88 ? 1.451 9.720 -0.823 1.00 97.44 88 CYS A N 1
ATOM 715 C CA . CYS A 1 88 ? 1.781 8.533 -1.608 1.00 97.44 88 CYS A CA 1
ATOM 716 C C . CYS A 1 88 ? 1.087 8.575 -2.972 1.00 97.44 88 CYS A C 1
ATOM 718 O O . CYS A 1 88 ? 1.699 8.220 -3.976 1.00 97.44 88 CYS A O 1
ATOM 720 N N . TYR A 1 89 ? -0.152 9.079 -3.022 1.00 97.50 89 TYR A N 1
ATOM 721 C CA . TYR A 1 89 ? -0.877 9.285 -4.278 1.00 97.50 89 TYR A CA 1
ATOM 722 C C . TYR A 1 89 ? -0.125 10.243 -5.211 1.00 97.50 89 TYR A C 1
ATOM 724 O O . TYR A 1 89 ? 0.097 9.935 -6.381 1.00 97.50 89 TYR A O 1
ATOM 732 N N . GLN A 1 90 ? 0.317 11.391 -4.685 1.00 96.50 90 GLN A N 1
ATOM 733 C CA . GLN A 1 90 ? 1.087 12.371 -5.455 1.00 96.50 90 GLN A CA 1
ATOM 734 C C . GLN A 1 90 ? 2.398 11.775 -5.977 1.00 96.50 90 GLN A C 1
ATOM 736 O O . GLN A 1 90 ? 2.683 11.896 -7.165 1.00 96.50 90 GLN A O 1
ATOM 741 N N . MET A 1 91 ? 3.140 11.062 -5.125 1.00 95.25 91 MET A N 1
ATOM 742 C CA . MET A 1 91 ? 4.394 10.412 -5.514 1.00 95.25 91 MET A CA 1
ATOM 743 C C . MET A 1 91 ? 4.203 9.392 -6.640 1.00 95.25 91 MET A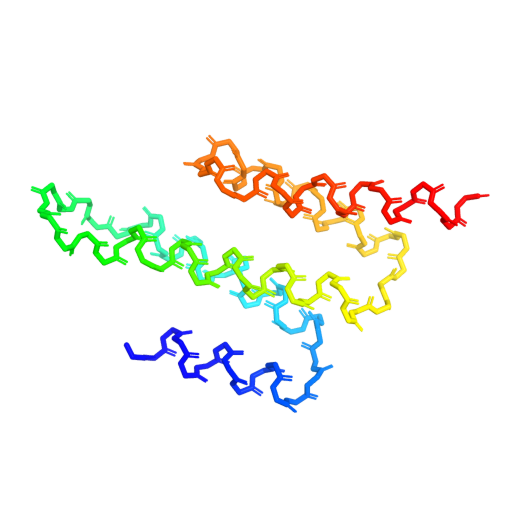 C 1
ATOM 745 O O . MET A 1 91 ? 4.937 9.426 -7.624 1.00 95.25 91 MET A O 1
ATOM 749 N N . ALA A 1 92 ? 3.205 8.511 -6.529 1.00 95.06 92 ALA A N 1
ATOM 750 C CA . ALA A 1 92 ? 2.946 7.497 -7.548 1.00 95.06 92 ALA A CA 1
ATOM 751 C C . ALA A 1 92 ? 2.588 8.131 -8.907 1.00 95.06 92 ALA A C 1
ATOM 753 O O . ALA A 1 92 ? 3.065 7.685 -9.949 1.00 95.06 92 ALA A O 1
ATOM 754 N N . ARG A 1 93 ? 1.813 9.225 -8.906 1.00 95.06 93 ARG A N 1
ATOM 755 C CA . ARG A 1 93 ? 1.479 9.974 -10.130 1.00 95.06 93 ARG A CA 1
ATOM 756 C C . ARG A 1 93 ? 2.667 10.694 -10.752 1.00 95.06 93 ARG A C 1
ATOM 758 O O . ARG A 1 93 ? 2.716 10.835 -11.972 1.00 95.06 93 ARG A O 1
ATOM 765 N N . GLU A 1 94 ? 3.583 11.201 -9.936 1.00 93.69 94 GLU A N 1
ATOM 766 C CA . GLU A 1 94 ? 4.810 11.832 -10.423 1.00 93.69 94 GLU A CA 1
ATOM 767 C C . GLU A 1 94 ? 5.748 10.811 -11.072 1.00 93.69 94 GLU A C 1
ATOM 769 O O . GLU A 1 94 ? 6.339 11.129 -12.098 1.00 93.69 94 GLU A O 1
ATOM 774 N N . MET A 1 95 ? 5.825 9.584 -10.544 1.00 91.31 95 MET A N 1
ATOM 775 C CA . MET A 1 95 ? 6.653 8.511 -11.113 1.00 91.31 95 MET A CA 1
ATOM 776 C C . MET A 1 95 ? 6.245 8.150 -12.543 1.00 91.31 95 MET A C 1
ATOM 778 O O . MET A 1 95 ? 7.111 8.113 -13.409 1.00 91.31 95 MET A O 1
ATOM 782 N N . ILE A 1 96 ? 4.944 7.997 -12.819 1.00 87.31 96 ILE A N 1
ATOM 783 C CA . ILE A 1 96 ? 4.461 7.714 -14.185 1.00 87.31 96 ILE A CA 1
ATOM 784 C C . ILE A 1 96 ? 4.891 8.805 -15.170 1.00 87.31 96 ILE A C 1
ATOM 786 O O . ILE A 1 96 ? 5.349 8.517 -16.269 1.00 87.31 96 ILE A O 1
ATOM 790 N N . ARG A 1 97 ? 4.800 10.077 -14.765 1.00 78.12 97 ARG A N 1
ATOM 791 C CA . ARG A 1 97 ? 5.151 11.215 -15.631 1.00 78.12 97 ARG A CA 1
ATOM 792 C C . ARG A 1 97 ? 6.640 11.309 -15.962 1.00 78.12 97 ARG A C 1
ATOM 794 O O . ARG A 1 97 ? 6.994 12.084 -16.842 1.00 78.12 97 ARG A O 1
ATOM 801 N N . LEU A 1 98 ? 7.501 10.628 -15.206 1.00 74.06 98 LEU A N 1
ATOM 802 C CA . LEU A 1 98 ? 8.945 10.608 -15.437 1.00 74.06 98 LEU A CA 1
ATOM 803 C C . LEU A 1 98 ? 9.374 9.471 -16.376 1.00 74.06 98 LEU A C 1
ATOM 805 O O . LEU A 1 98 ? 10.501 9.514 -16.868 1.00 74.06 98 LEU A O 1
ATOM 809 N N . GLU A 1 99 ? 8.517 8.470 -16.601 1.00 60.97 99 GLU A N 1
ATOM 810 C CA . GLU A 1 99 ? 8.785 7.343 -17.507 1.00 60.97 99 GLU A CA 1
ATOM 811 C C . GLU A 1 99 ? 8.240 7.552 -18.935 1.00 60.97 99 GLU A C 1
ATOM 813 O O . GLU A 1 99 ? 8.617 6.793 -19.830 1.00 60.97 99 GLU A O 1
ATOM 818 N N . ASP A 1 100 ? 7.392 8.568 -19.146 1.00 55.16 100 ASP A N 1
ATOM 819 C CA . ASP A 1 100 ? 6.886 9.015 -20.461 1.00 55.16 100 ASP A CA 1
ATOM 820 C C . ASP A 1 100 ? 7.898 9.899 -21.222 1.00 55.16 100 ASP A C 1
ATOM 822 O O . ASP A 1 100 ? 8.048 9.704 -22.454 1.00 55.16 100 ASP A O 1
#

Foldseek 3Di:
DVLLVVLVVCVVVLVLVVLLVSLLVQLVVLVPDDQDPDPPGVSVVSLVSSLVSLVSSLVSPPDDLVSLVVSLVSLVVVCVVPVSSVVSNVSSVVVNVVVD

Organism: NCBI:txid1563983